Protein AF-A0A2G9TY91-F1 (afdb_monomer_lite)

Radius of gyration: 29.57 Å; chains: 1; bounding box: 44×56×78 Å

Organism: Teladorsagia circumcincta (NCBI:txid45464)

pLDDT: mean 76.77, std 12.05, range [52.19, 95.31]

Secondary structure (DSSP, 8-state):
-TTGGGEEE-S---TTPPPPEEEE---HHHHHHHHHHHHHTTTTHHHHTTS-HHHHHHHHHHHHHHHHHT-HHHHHHHHHHS-THHHHHHHHHHHHHHHHHHS-HHHHHHH-TTS--HHHHHS--HHHHHHHHHHHHHHT-

Structure (mmCIF, N/CA/C/O backbone):
data_AF-A0A2G9TY91-F1
#
_entry.id   AF-A0A2G9TY91-F1
#
loop_
_atom_site.group_PDB
_atom_site.id
_atom_site.type_symbol
_atom_site.label_atom_id
_atom_site.label_alt_id
_atom_site.label_comp_id
_atom_site.label_asym_id
_atom_site.label_entity_id
_atom_site.label_seq_id
_atom_site.pdbx_PDB_ins_code
_atom_site.Cartn_x
_atom_site.Cartn_y
_atom_site.Cartn_z
_atom_site.occupancy
_atom_site.B_iso_or_equiv
_atom_site.auth_seq_id
_atom_site.auth_comp_id
_atom_site.auth_asym_id
_atom_site.auth_atom_id
_atom_site.pdbx_PDB_model_num
ATOM 1 N N . MET A 1 1 ? -3.289 3.306 2.626 1.00 73.69 1 MET A N 1
ATOM 2 C CA . MET A 1 1 ? -4.421 2.351 2.675 1.00 73.69 1 MET A CA 1
ATOM 3 C C . MET A 1 1 ? -5.775 3.028 2.591 1.00 73.69 1 MET A C 1
ATOM 5 O O . MET A 1 1 ? -6.415 2.865 1.566 1.00 73.69 1 MET A O 1
ATOM 9 N N . HIS A 1 2 ? -6.185 3.834 3.576 1.00 83.62 2 HIS A N 1
ATOM 10 C CA . HIS A 1 2 ? -7.496 4.505 3.549 1.00 83.62 2 HIS A CA 1
ATOM 11 C C . HIS A 1 2 ? -7.732 5.354 2.284 1.00 83.62 2 HIS A C 1
ATOM 13 O O . HIS A 1 2 ? -8.759 5.250 1.629 1.00 83.62 2 HIS A O 1
ATOM 19 N N . VAL A 1 3 ? -6.728 6.133 1.880 1.00 81.56 3 VAL A N 1
ATOM 20 C CA . VAL A 1 3 ? -6.784 6.932 0.645 1.00 81.56 3 VAL A CA 1
ATOM 21 C C . VAL A 1 3 ? -6.815 6.043 -0.601 1.00 81.56 3 VAL A C 1
ATOM 23 O O . VAL A 1 3 ? -7.474 6.384 -1.572 1.00 81.56 3 VAL A O 1
ATOM 26 N N . ASN A 1 4 ? -6.153 4.880 -0.569 1.00 80.44 4 ASN A N 1
ATOM 27 C CA . ASN A 1 4 ? -6.097 3.963 -1.712 1.00 80.44 4 ASN A CA 1
ATOM 28 C C . ASN A 1 4 ? -7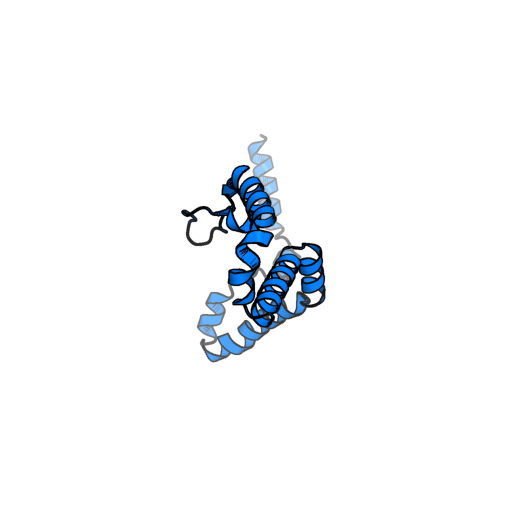.457 3.314 -1.985 1.00 80.44 4 ASN A C 1
ATOM 30 O O . ASN A 1 4 ? -7.791 3.125 -3.146 1.00 80.44 4 ASN A O 1
ATOM 34 N N . SER A 1 5 ? -8.251 3.029 -0.948 1.00 77.56 5 SER A N 1
ATOM 35 C CA . SER A 1 5 ? -9.622 2.522 -1.112 1.00 77.56 5 SER A CA 1
ATOM 36 C C . SER A 1 5 ? -10.609 3.580 -1.609 1.00 77.56 5 SER A C 1
ATOM 38 O O . SER A 1 5 ? -11.717 3.240 -2.000 1.00 77.56 5 SER A O 1
ATOM 40 N N . LEU A 1 6 ? -10.226 4.859 -1.573 1.00 80.31 6 LEU A N 1
ATOM 41 C CA . LEU A 1 6 ? -11.051 5.984 -2.014 1.00 80.31 6 LEU A CA 1
ATOM 42 C C . LEU A 1 6 ? -10.637 6.507 -3.399 1.00 80.31 6 LEU A C 1
ATOM 44 O O . LEU A 1 6 ? -11.220 7.480 -3.877 1.00 80.31 6 LEU A O 1
ATOM 48 N N . ARG A 1 7 ? -9.634 5.886 -4.038 1.00 81.69 7 ARG A N 1
ATOM 49 C CA . ARG A 1 7 ? -9.168 6.242 -5.384 1.00 81.69 7 ARG A CA 1
ATOM 50 C C . ARG A 1 7 ? -10.185 5.809 -6.433 1.00 81.69 7 ARG A C 1
ATOM 52 O O . ARG A 1 7 ? -10.602 4.656 -6.456 1.00 81.69 7 ARG A O 1
ATOM 59 N N . LEU A 1 8 ? -10.518 6.730 -7.326 1.00 80.19 8 LEU A N 1
ATOM 60 C CA . LEU A 1 8 ? -11.321 6.482 -8.514 1.00 80.19 8 LEU A CA 1
ATOM 61 C C . LEU A 1 8 ? -10.408 6.469 -9.739 1.00 80.19 8 LEU A C 1
ATOM 63 O O . LEU A 1 8 ? -9.642 7.410 -9.970 1.00 80.19 8 LEU A O 1
ATOM 67 N N . TYR A 1 9 ? -10.495 5.393 -10.512 1.00 80.94 9 TYR A N 1
ATOM 68 C CA . TYR A 1 9 ? -9.793 5.230 -11.782 1.00 80.94 9 TYR A CA 1
ATOM 69 C C . TYR A 1 9 ? -10.781 5.422 -12.936 1.00 80.94 9 TYR A C 1
ATOM 71 O O . TYR A 1 9 ? -11.963 5.127 -12.783 1.00 80.94 9 TYR A O 1
ATOM 79 N N . SER A 1 10 ? -10.309 5.949 -14.068 1.00 74.25 10 SER A N 1
ATOM 80 C CA . SER A 1 10 ? -11.144 6.128 -15.264 1.00 74.25 10 SER A CA 1
ATOM 81 C C . SER A 1 10 ? -11.605 4.780 -15.800 1.00 74.25 10 SER A C 1
ATOM 83 O O . SER A 1 10 ? -10.773 3.913 -16.051 1.00 74.25 10 SER A O 1
ATOM 85 N N . GLU A 1 11 ? -12.911 4.611 -16.005 1.00 69.75 11 GLU A N 1
ATOM 86 C CA . GLU A 1 11 ? -13.479 3.395 -16.606 1.00 69.75 11 GLU A CA 1
ATOM 87 C C . GLU A 1 11 ? -13.305 3.356 -18.134 1.00 69.75 11 GLU A C 1
ATOM 89 O O . 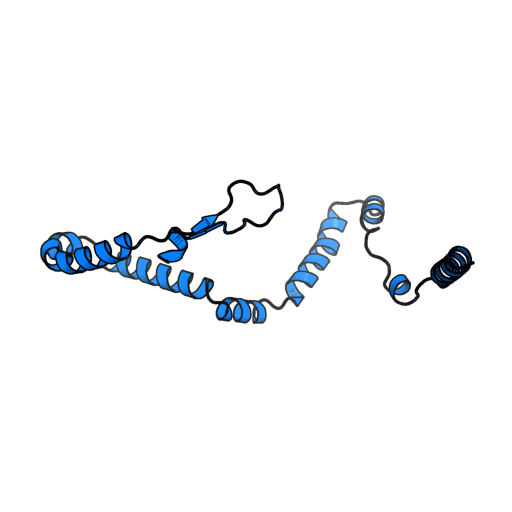GLU A 1 11 ? -13.395 2.293 -18.740 1.00 69.75 11 GLU A O 1
ATOM 94 N N . SER A 1 12 ? -13.014 4.500 -18.763 1.00 65.94 12 SER A N 1
ATOM 95 C CA . SER A 1 12 ? -12.852 4.621 -20.213 1.00 65.94 12 SER A CA 1
ATOM 96 C C . SER A 1 12 ? -11.419 5.016 -20.556 1.00 65.94 12 SER A C 1
ATOM 98 O O . SER A 1 12 ? -11.100 6.198 -20.687 1.00 65.94 12 SER A O 1
ATOM 100 N N . SER A 1 13 ? -10.557 4.014 -20.696 1.00 55.06 13 SER A N 1
ATOM 101 C CA . SER A 1 13 ? -9.259 4.138 -21.361 1.00 55.06 13 SER A CA 1
ATOM 102 C C . SER A 1 13 ? -9.364 3.462 -22.725 1.00 55.06 13 SER A C 1
ATOM 104 O O . SER A 1 13 ? -9.821 2.323 -22.816 1.00 55.06 13 SER A O 1
ATOM 106 N N . ALA A 1 14 ? -8.947 4.149 -23.792 1.00 71.06 14 ALA A N 1
ATOM 107 C CA . ALA A 1 14 ? -8.749 3.493 -25.082 1.00 71.06 14 ALA A CA 1
ATOM 108 C C . ALA A 1 14 ? -7.744 2.329 -24.907 1.00 71.06 14 ALA A C 1
ATOM 110 O O . ALA A 1 14 ? -6.863 2.427 -24.044 1.00 71.06 14 ALA A O 1
ATOM 111 N N . PRO A 1 15 ? -7.846 1.227 -25.676 1.00 55.81 15 PRO A N 1
ATOM 112 C CA . PRO A 1 15 ? -6.935 0.094 -25.533 1.00 55.81 15 PRO A CA 1
ATOM 113 C C . PRO A 1 15 ? -5.473 0.565 -25.639 1.00 55.81 15 PRO A C 1
ATOM 115 O O . PRO A 1 15 ? -5.053 1.049 -26.686 1.00 55.81 15 PRO A O 1
ATOM 118 N N . GLY A 1 16 ? -4.714 0.466 -24.540 1.00 69.12 16 GLY A N 1
ATOM 119 C CA . GLY A 1 16 ? -3.316 0.917 -24.451 1.00 69.12 16 GLY A CA 1
ATOM 120 C C . GLY A 1 16 ? -3.068 2.201 -23.646 1.00 69.12 16 GLY A C 1
ATOM 121 O O . GLY A 1 16 ? -1.910 2.533 -23.399 1.00 69.12 16 GLY A O 1
ATOM 122 N N . GLU A 1 17 ? -4.103 2.909 -23.186 1.00 69.88 17 GLU A N 1
ATOM 123 C CA . GLU A 1 17 ? -3.922 4.069 -22.309 1.00 69.88 17 GLU A CA 1
ATOM 124 C C . GLU A 1 17 ? -3.826 3.652 -20.831 1.00 69.88 17 GLU A C 1
ATOM 126 O O . GLU A 1 17 ? -4.633 2.874 -20.323 1.00 69.88 17 GLU A O 1
ATOM 131 N N . ILE A 1 18 ? -2.819 4.177 -20.127 1.00 72.06 18 ILE A N 1
ATOM 132 C CA . ILE A 1 18 ? -2.601 3.913 -18.699 1.00 72.06 18 ILE A CA 1
ATOM 133 C C . ILE A 1 18 ? -3.794 4.486 -17.910 1.00 72.06 18 ILE A C 1
ATOM 135 O O . ILE A 1 18 ? -4.136 5.654 -18.122 1.00 72.06 18 ILE A O 1
ATOM 139 N N . PRO A 1 19 ? -4.406 3.724 -16.978 1.00 73.62 19 PRO A N 1
ATOM 140 C CA . PRO A 1 19 ? -5.575 4.177 -16.232 1.00 73.62 19 PRO A CA 1
ATOM 141 C C . PRO A 1 19 ? -5.269 5.477 -15.489 1.00 73.62 19 PRO A C 1
ATOM 143 O O . PRO A 1 19 ? -4.402 5.542 -14.611 1.00 73.62 19 PRO A O 1
ATOM 146 N N . ARG A 1 20 ? -5.991 6.536 -15.859 1.00 76.06 20 ARG A N 1
ATOM 147 C CA . ARG A 1 20 ? -5.860 7.856 -15.242 1.00 76.06 20 ARG A CA 1
ATOM 148 C C . ARG A 1 20 ? -6.584 7.857 -13.898 1.00 76.06 20 ARG A C 1
ATOM 150 O O . ARG A 1 20 ? -7.728 7.414 -13.792 1.00 76.06 20 ARG A O 1
ATOM 157 N N . LEU A 1 21 ? -5.911 8.362 -12.868 1.00 80.19 21 LEU A N 1
ATOM 158 C CA . LEU A 1 21 ? -6.512 8.611 -11.561 1.00 80.19 21 LEU A CA 1
ATOM 159 C C . LEU A 1 21 ? -7.433 9.836 -11.686 1.00 80.19 21 LEU A C 1
ATOM 161 O O . LEU A 1 21 ? -6.929 10.944 -11.850 1.00 80.19 21 LEU A O 1
ATOM 165 N N . LEU A 1 22 ? -8.757 9.647 -11.623 1.00 78.88 22 LEU A N 1
ATOM 166 C CA . LEU A 1 22 ? -9.720 10.761 -11.683 1.00 78.88 22 LEU A CA 1
ATOM 167 C C . LEU A 1 22 ? -9.706 11.590 -10.400 1.00 78.88 22 LEU A C 1
ATOM 169 O O . LEU A 1 22 ? -9.923 12.796 -10.434 1.00 78.88 22 LEU A O 1
ATOM 173 N N . GLY A 1 23 ? -9.471 10.943 -9.261 1.00 82.31 23 GLY A N 1
ATOM 174 C CA . GLY A 1 23 ? -9.443 11.617 -7.973 1.00 82.31 23 GLY A CA 1
ATOM 175 C C . GLY A 1 23 ? -9.633 10.665 -6.804 1.00 82.31 23 GLY A C 1
ATOM 176 O O . GLY A 1 23 ? -9.688 9.444 -6.962 1.00 82.31 23 GLY A O 1
ATOM 177 N N . VAL A 1 24 ? -9.722 11.242 -5.610 1.00 82.81 24 VAL A N 1
ATOM 178 C CA . VAL A 1 24 ? -9.995 10.527 -4.363 1.00 82.81 24 VAL A CA 1
ATOM 179 C C . VAL A 1 24 ? -11.305 11.055 -3.795 1.00 82.81 24 VAL A C 1
ATOM 181 O O . VAL A 1 24 ? -11.490 12.266 -3.707 1.00 82.81 24 VAL A O 1
ATOM 184 N N . LYS A 1 25 ? -12.216 10.165 -3.390 1.00 83.31 25 LYS A N 1
ATOM 185 C CA . LYS A 1 25 ? -13.414 10.577 -2.648 1.00 83.31 25 LYS A CA 1
ATOM 186 C C . LYS A 1 25 ? -13.006 11.018 -1.246 1.00 83.31 25 LYS A C 1
ATOM 188 O O . LYS A 1 25 ? -12.553 10.200 -0.453 1.00 83.31 25 LYS A O 1
ATOM 193 N N . GLU A 1 26 ? -13.167 12.295 -0.927 1.00 80.50 26 GLU A N 1
ATOM 194 C CA . GLU A 1 26 ? -12.889 12.791 0.419 1.00 80.50 26 GLU A CA 1
ATOM 195 C C . GLU A 1 26 ? -14.082 12.543 1.343 1.00 80.50 26 GLU A C 1
ATOM 197 O O . GLU A 1 26 ? -15.150 13.133 1.185 1.00 80.50 26 GLU A O 1
ATOM 202 N N . GLN A 1 27 ? -13.898 11.677 2.340 1.00 80.81 27 GLN A N 1
ATOM 203 C CA . GLN A 1 27 ? -14.915 11.400 3.349 1.00 80.81 27 GLN A CA 1
ATOM 204 C C . GLN A 1 27 ? -14.383 11.804 4.731 1.00 80.81 27 GLN A C 1
ATOM 206 O O . GLN A 1 27 ? -13.482 11.171 5.270 1.00 80.81 27 GLN A O 1
ATOM 211 N N . ARG A 1 28 ? -14.954 12.852 5.340 1.00 85.75 28 ARG A N 1
ATOM 212 C CA . ARG A 1 28 ? -14.637 13.240 6.736 1.00 85.75 28 ARG A CA 1
ATOM 213 C C . ARG A 1 28 ? -15.256 12.280 7.756 1.00 85.75 28 ARG A C 1
ATOM 215 O O . ARG A 1 28 ? -14.736 12.089 8.851 1.00 85.75 28 ARG A O 1
ATOM 222 N N . LEU A 1 29 ? -16.364 11.651 7.366 1.00 88.69 29 LEU A N 1
ATOM 223 C CA . LEU A 1 29 ? -17.149 10.762 8.215 1.00 88.69 29 LEU A CA 1
ATOM 224 C C . LEU A 1 29 ? -16.415 9.456 8.553 1.00 88.69 29 LEU A C 1
ATOM 226 O O . LEU A 1 29 ? -16.547 8.963 9.668 1.00 88.69 29 LEU A O 1
ATOM 230 N N . THR A 1 30 ? -15.611 8.911 7.636 1.00 88.06 30 THR A N 1
ATOM 231 C CA . THR A 1 30 ? -14.873 7.652 7.857 1.00 88.06 30 THR A CA 1
ATOM 232 C C . THR A 1 30 ? -13.895 7.764 9.024 1.00 88.06 30 THR A C 1
ATOM 234 O O . THR A 1 30 ? -13.797 6.842 9.831 1.00 88.06 30 THR A O 1
ATOM 237 N N . GLY A 1 31 ? -13.221 8.911 9.156 1.00 86.94 31 GLY A N 1
ATOM 238 C 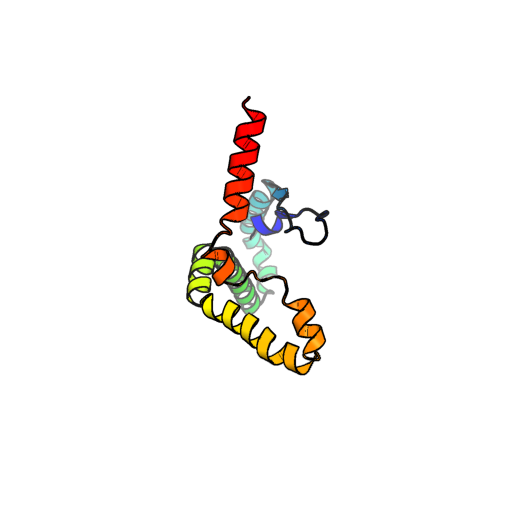CA . GLY A 1 31 ? -12.328 9.196 10.277 1.00 86.94 31 GLY A CA 1
ATOM 239 C C . GLY A 1 31 ? -13.07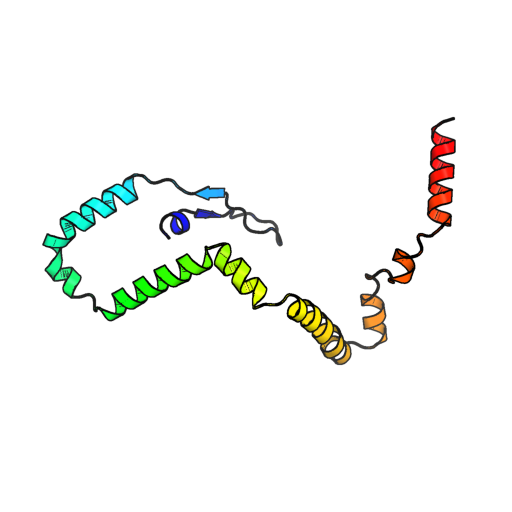1 9.321 11.609 1.00 86.94 31 GLY A C 1
ATOM 240 O O . GLY A 1 31 ? -12.641 8.735 12.600 1.00 86.94 31 GLY A O 1
ATOM 241 N N . ILE A 1 32 ? -14.206 10.030 11.633 1.00 92.56 32 ILE A N 1
ATOM 242 C CA . ILE A 1 32 ? -15.028 10.206 12.844 1.00 92.56 32 ILE A CA 1
ATOM 243 C C . ILE A 1 32 ? -15.593 8.860 13.315 1.00 92.56 32 ILE A C 1
ATOM 245 O O . ILE A 1 32 ? -15.475 8.516 14.490 1.00 92.56 32 ILE A O 1
ATOM 249 N N . LEU A 1 33 ? -16.140 8.059 12.396 1.00 90.94 33 LEU A N 1
ATOM 250 C CA . LEU A 1 33 ? -16.673 6.733 12.709 1.00 90.94 33 LEU A CA 1
ATOM 251 C C . LEU A 1 33 ? -15.591 5.793 13.249 1.00 90.94 33 LEU A C 1
ATOM 253 O O . LEU A 1 33 ? -15.842 5.086 14.219 1.00 90.94 33 LEU A O 1
ATOM 257 N N . ALA A 1 34 ? -14.380 5.816 12.682 1.00 91.31 34 ALA A N 1
ATOM 258 C CA . ALA A 1 34 ? -13.274 5.005 13.185 1.00 91.31 34 ALA A CA 1
ATOM 259 C C . ALA A 1 34 ? -12.932 5.339 14.649 1.00 91.31 34 ALA A C 1
ATOM 261 O O . ALA A 1 34 ? -12.772 4.428 15.458 1.00 91.31 34 ALA A O 1
ATOM 262 N N . HIS A 1 35 ? -12.887 6.624 15.018 1.00 92.31 35 HIS A N 1
ATOM 263 C CA . HIS A 1 35 ? -12.606 7.039 16.398 1.00 92.31 35 HIS A CA 1
ATOM 264 C C . HIS A 1 35 ? -13.726 6.644 17.368 1.00 92.31 35 HIS A C 1
ATOM 266 O O . HIS A 1 35 ? -13.442 6.160 18.463 1.00 92.31 35 HIS A O 1
ATOM 272 N N . ILE A 1 36 ? -14.992 6.780 16.960 1.00 93.88 36 ILE A N 1
ATOM 273 C CA . ILE A 1 36 ? -16.139 6.333 17.765 1.00 93.88 36 ILE A CA 1
ATOM 274 C C . ILE A 1 36 ? -16.088 4.815 17.980 1.00 93.88 36 ILE A C 1
ATOM 276 O O . ILE A 1 36 ? -16.275 4.350 19.101 1.00 93.88 36 ILE A O 1
ATOM 280 N N . LEU A 1 37 ? -15.790 4.036 16.935 1.00 90.38 37 LEU A N 1
ATOM 281 C CA . LEU A 1 37 ? -15.683 2.576 17.018 1.00 90.38 37 LEU A CA 1
ATOM 282 C C . LEU A 1 37 ? -14.515 2.127 17.907 1.00 90.38 37 LEU A C 1
ATOM 284 O O . LEU A 1 37 ? -14.660 1.155 18.647 1.00 90.38 37 LEU A O 1
ATOM 288 N N . ILE A 1 38 ? -13.388 2.848 17.895 1.00 92.44 38 ILE A N 1
ATOM 289 C CA . ILE A 1 38 ? -12.282 2.618 18.837 1.00 92.44 38 ILE A CA 1
ATOM 290 C C . ILE A 1 38 ? -12.747 2.890 20.274 1.00 92.44 38 ILE A C 1
ATOM 292 O O . ILE A 1 38 ? -12.504 2.060 21.148 1.00 92.44 38 ILE A O 1
ATOM 296 N N . GLY A 1 39 ? -13.473 3.983 20.524 1.00 92.00 39 GLY A N 1
ATOM 297 C CA . GLY A 1 39 ? -14.055 4.271 21.842 1.00 92.00 39 GLY A CA 1
ATOM 298 C C . GLY A 1 39 ? -15.064 3.211 22.303 1.00 92.00 39 GLY A C 1
ATOM 299 O O . GLY A 1 39 ? -15.058 2.801 23.461 1.00 92.00 39 GLY A O 1
ATOM 300 N N . LEU A 1 40 ? -15.886 2.698 21.383 1.00 92.12 40 LEU A N 1
ATOM 301 C CA . LEU A 1 40 ? -16.880 1.656 21.660 1.00 92.12 40 LEU A CA 1
ATOM 302 C C . LEU A 1 40 ? -16.258 0.253 21.811 1.00 92.12 40 LEU A C 1
ATOM 304 O O . LEU A 1 40 ? -16.885 -0.642 22.382 1.00 92.12 40 LEU A O 1
ATOM 308 N N . SER A 1 41 ? -15.022 0.046 21.339 1.00 91.81 41 SER A N 1
ATOM 309 C CA . SER A 1 41 ? -14.348 -1.262 21.335 1.00 91.81 41 SER A CA 1
ATOM 310 C C . SER A 1 41 ? -14.232 -1.894 22.726 1.00 91.81 41 SER A C 1
ATOM 312 O O . SER A 1 41 ? -14.335 -3.114 22.852 1.00 91.81 41 SER A O 1
ATOM 314 N N . VAL A 1 42 ? -14.128 -1.074 23.778 1.00 89.94 42 VAL A N 1
ATOM 315 C CA . VAL A 1 42 ? -14.059 -1.529 25.175 1.00 89.94 42 VAL A CA 1
ATOM 316 C C . VAL A 1 42 ? -15.321 -2.307 25.566 1.00 89.94 42 VAL A C 1
ATOM 318 O O . VAL A 1 42 ? -15.226 -3.366 26.190 1.00 89.94 42 VAL A O 1
ATOM 321 N N . PHE A 1 43 ? -16.499 -1.861 25.121 1.00 89.88 43 PHE A N 1
ATOM 322 C CA . PHE A 1 43 ? -17.771 -2.550 25.369 1.00 89.88 43 PHE A CA 1
ATOM 323 C C . PHE A 1 43 ? -17.924 -3.821 24.517 1.00 89.88 43 PHE A C 1
ATOM 325 O O . PHE A 1 43 ? -18.541 -4.796 24.944 1.00 89.88 43 PHE A O 1
ATOM 332 N N . LEU A 1 44 ? -17.308 -3.847 23.332 1.00 87.56 44 LEU A N 1
ATOM 333 C CA . LEU A 1 44 ? -17.345 -4.959 22.372 1.00 87.56 44 LEU A CA 1
ATOM 334 C C . LEU A 1 44 ? -16.230 -5.999 22.584 1.00 87.56 44 LEU A C 1
ATOM 336 O O . LEU A 1 44 ? -16.122 -6.956 21.814 1.00 87.56 44 LEU A O 1
ATOM 340 N N . THR A 1 45 ? -15.429 -5.867 23.646 1.00 85.94 45 THR A N 1
ATOM 341 C CA . THR A 1 45 ? -14.273 -6.733 23.937 1.00 85.94 45 THR A CA 1
ATOM 342 C C . THR A 1 45 ? -14.607 -8.232 23.897 1.00 85.94 45 THR A C 1
ATOM 344 O O . THR A 1 45 ? -13.792 -9.031 23.437 1.00 85.94 45 THR A O 1
ATOM 347 N N . ARG A 1 46 ? -15.811 -8.644 24.331 1.00 85.75 46 ARG A N 1
ATOM 348 C CA . ARG A 1 46 ? -16.258 -10.054 24.266 1.00 85.75 46 ARG A CA 1
ATOM 349 C C . ARG A 1 46 ? -16.286 -10.609 22.840 1.00 85.75 46 ARG A C 1
ATOM 351 O O . ARG A 1 46 ? -15.938 -11.766 22.648 1.00 85.75 46 ARG A O 1
ATOM 358 N N . VAL A 1 47 ? -16.684 -9.792 21.868 1.00 87.00 47 VAL A N 1
ATOM 359 C CA . VAL A 1 47 ? -16.780 -10.178 20.454 1.00 87.00 47 VAL A CA 1
ATOM 360 C C . VAL A 1 47 ? -15.398 -10.149 19.805 1.00 87.00 47 VAL A C 1
ATOM 362 O O . VAL A 1 47 ? -15.034 -11.073 19.087 1.00 87.00 47 VAL A O 1
ATOM 365 N N . ILE A 1 48 ? -14.588 -9.132 20.116 1.00 85.88 48 ILE A N 1
ATOM 366 C CA . ILE A 1 48 ? -13.236 -8.970 19.556 1.00 85.88 48 ILE A CA 1
ATOM 367 C C . ILE A 1 48 ? -12.318 -10.145 19.940 1.00 85.88 48 ILE A C 1
ATOM 369 O O . ILE A 1 48 ? -11.500 -10.568 19.128 1.00 85.88 48 ILE A O 1
ATOM 373 N N . LYS A 1 49 ? -12.492 -10.734 21.132 1.00 86.56 49 LYS A N 1
ATOM 374 C CA . LYS A 1 49 ? -11.730 -11.917 21.579 1.00 86.56 49 LYS A CA 1
ATOM 375 C C . LYS A 1 49 ? -11.947 -13.178 20.733 1.00 86.56 49 LYS A C 1
ATOM 377 O O . LYS A 1 49 ? -11.141 -14.096 20.835 1.00 86.56 49 LYS A O 1
ATOM 382 N N . LEU A 1 50 ? -13.004 -13.239 19.920 1.00 91.69 50 LEU A N 1
ATOM 383 C CA . LEU A 1 50 ? -13.233 -14.356 18.996 1.00 91.69 50 LEU A CA 1
ATOM 384 C C . LEU A 1 50 ? -12.278 -14.319 17.796 1.00 91.69 50 LEU A C 1
ATOM 386 O O . LEU A 1 50 ? -12.117 -15.329 17.114 1.00 91.69 50 LEU A O 1
ATOM 390 N N . VAL A 1 51 ? -11.644 -13.173 17.529 1.00 90.06 51 VAL A N 1
ATOM 391 C CA . VAL A 1 51 ? -10.694 -13.031 16.427 1.00 90.06 51 VAL A CA 1
ATOM 392 C C . VAL A 1 51 ? -9.328 -13.570 16.867 1.00 90.06 51 VAL A C 1
ATOM 394 O O . VAL A 1 51 ? -8.729 -13.037 17.804 1.00 90.06 51 VAL A O 1
ATOM 397 N N . PRO A 1 52 ? -8.797 -14.608 16.202 1.00 91.44 52 PRO A N 1
ATOM 398 C CA . PRO A 1 52 ? -7.524 -15.200 16.581 1.00 91.44 52 PRO A CA 1
ATOM 399 C C . PRO A 1 52 ? -6.367 -14.250 16.234 1.00 91.44 52 PRO A C 1
ATOM 401 O O . PRO A 1 52 ? -6.320 -13.660 15.152 1.00 91.44 52 PRO A O 1
ATOM 404 N N . LEU A 1 53 ? -5.389 -14.138 17.138 1.00 92.12 53 LEU A N 1
ATOM 405 C CA . LEU A 1 53 ? -4.220 -13.261 16.982 1.00 92.12 53 LEU A CA 1
ATOM 406 C C . LEU A 1 53 ? -3.454 -13.433 15.646 1.00 92.12 53 LEU A C 1
ATOM 408 O O . LEU A 1 53 ? -3.060 -12.415 15.073 1.00 92.12 53 LEU A O 1
ATOM 412 N N . PRO A 1 54 ? -3.285 -14.652 15.087 1.00 94.00 54 PRO A N 1
ATOM 413 C CA . PRO A 1 54 ? -2.666 -14.846 13.773 1.00 94.00 54 PRO A CA 1
ATOM 414 C C . PRO A 1 54 ? -3.286 -14.012 12.643 1.00 94.00 54 PRO A C 1
ATOM 416 O O . PRO A 1 54 ? -2.570 -13.541 11.762 1.00 94.00 54 PRO A O 1
ATOM 419 N N . VAL A 1 55 ? -4.602 -13.779 12.678 1.00 94.06 55 VAL A N 1
ATOM 420 C CA . VAL A 1 55 ? -5.299 -12.986 11.651 1.00 94.06 55 VAL A CA 1
ATOM 421 C C . VAL A 1 55 ? -4.909 -11.512 11.748 1.00 94.06 55 VAL A C 1
ATOM 423 O O . VAL A 1 55 ? -4.638 -10.880 10.728 1.00 94.06 55 VAL A O 1
ATOM 426 N N . LEU A 1 56 ? -4.798 -10.973 12.966 1.00 92.56 56 LEU A N 1
ATOM 427 C CA . LEU A 1 56 ? -4.319 -9.606 13.195 1.00 92.56 56 LEU A CA 1
ATOM 428 C C . LEU A 1 56 ? -2.889 -9.419 12.680 1.00 92.56 56 LEU A C 1
ATOM 430 O O . LEU A 1 56 ? -2.599 -8.415 12.031 1.00 92.56 56 LEU A O 1
ATOM 434 N N . ILE A 1 57 ? -2.020 -10.402 12.922 1.00 94.56 57 ILE A N 1
ATOM 435 C CA . ILE A 1 57 ? -0.636 -10.388 12.431 1.00 94.56 57 ILE A CA 1
ATOM 436 C C . ILE A 1 57 ? -0.612 -10.383 10.897 1.00 94.56 57 ILE A C 1
ATOM 438 O O . ILE A 1 57 ? 0.112 -9.585 10.302 1.00 94.56 57 ILE A O 1
ATOM 442 N N . GLY A 1 58 ? -1.437 -11.209 10.245 1.00 95.31 58 GLY A N 1
ATOM 443 C CA . GLY A 1 58 ? -1.543 -11.241 8.784 1.00 95.31 58 GLY A CA 1
ATOM 444 C C . GLY A 1 58 ? -2.014 -9.912 8.186 1.00 95.31 58 GLY A C 1
ATOM 445 O O . GLY A 1 58 ? -1.424 -9.412 7.228 1.00 95.31 58 GLY A O 1
ATOM 446 N N . ILE A 1 59 ? -3.032 -9.291 8.787 1.00 94.12 59 ILE A N 1
ATOM 447 C CA . ILE A 1 59 ? -3.544 -7.983 8.355 1.00 94.12 59 ILE A CA 1
ATOM 448 C C . ILE A 1 59 ? -2.483 -6.889 8.555 1.00 94.12 59 ILE A C 1
ATOM 450 O O . ILE A 1 59 ? -2.285 -6.056 7.669 1.00 94.12 59 ILE A O 1
ATOM 454 N N . PHE A 1 60 ? -1.773 -6.897 9.686 1.00 94.25 60 PHE A N 1
ATOM 455 C CA . PHE A 1 60 ? -0.694 -5.948 9.959 1.00 94.25 60 PHE A CA 1
ATOM 456 C C . PHE A 1 60 ? 0.456 -6.091 8.952 1.00 94.25 60 PHE A C 1
ATOM 458 O O . PHE A 1 60 ? 0.928 -5.092 8.406 1.00 94.25 60 PHE A O 1
ATOM 465 N N . LEU A 1 61 ? 0.848 -7.328 8.633 1.00 95.06 61 LEU A N 1
ATOM 466 C CA . LEU A 1 61 ? 1.856 -7.614 7.614 1.00 95.06 61 LEU A CA 1
ATOM 467 C C . LEU A 1 61 ? 1.418 -7.111 6.231 1.00 95.06 61 LEU A C 1
ATOM 469 O O . LEU A 1 61 ? 2.190 -6.425 5.563 1.00 95.06 61 LEU A O 1
ATOM 473 N N . TYR A 1 62 ? 0.176 -7.387 5.819 1.00 93.00 62 TYR A N 1
ATOM 474 C CA . TYR A 1 62 ? -0.374 -6.891 4.553 1.00 93.00 62 TYR A CA 1
ATOM 475 C C . TYR A 1 62 ? -0.353 -5.359 4.486 1.00 93.00 62 TYR A C 1
ATOM 477 O O . TYR A 1 62 ? 0.084 -4.779 3.487 1.00 93.00 62 TYR A O 1
ATOM 485 N N . MET A 1 63 ? -0.769 -4.690 5.569 1.00 92.06 63 MET A N 1
ATOM 486 C CA . MET A 1 63 ? -0.702 -3.233 5.657 1.00 92.06 63 MET A CA 1
ATOM 487 C C . MET A 1 63 ? 0.734 -2.711 5.520 1.00 92.06 63 MET A C 1
ATOM 489 O O . MET A 1 63 ? 0.950 -1.731 4.804 1.00 92.06 63 MET A O 1
ATOM 493 N N . GLY A 1 64 ? 1.707 -3.382 6.143 1.00 92.38 64 GLY A N 1
ATOM 494 C CA . GLY A 1 64 ? 3.129 -3.060 6.033 1.00 92.38 64 GLY A CA 1
ATOM 495 C C . GLY A 1 64 ? 3.663 -3.201 4.606 1.00 92.38 64 GLY A C 1
ATOM 496 O O . GLY A 1 64 ? 4.219 -2.247 4.063 1.00 92.38 64 GLY A O 1
ATOM 497 N N . VAL A 1 65 ? 3.439 -4.349 3.961 1.00 92.31 65 VAL A N 1
ATOM 498 C CA . VAL A 1 65 ? 3.932 -4.627 2.599 1.00 92.31 65 VAL A CA 1
ATOM 499 C C . VAL A 1 65 ? 3.384 -3.619 1.590 1.00 92.31 65 VAL A C 1
ATOM 501 O O . VAL A 1 65 ? 4.145 -3.019 0.833 1.00 92.31 65 VAL A O 1
ATOM 504 N N . VAL A 1 66 ? 2.077 -3.361 1.598 1.00 89.81 66 VAL A N 1
ATOM 505 C CA . VAL A 1 66 ? 1.475 -2.410 0.650 1.00 89.81 66 VAL A CA 1
ATOM 506 C C . VAL A 1 66 ? 1.918 -0.969 0.924 1.00 89.81 66 VAL A C 1
ATOM 508 O O . VAL A 1 66 ? 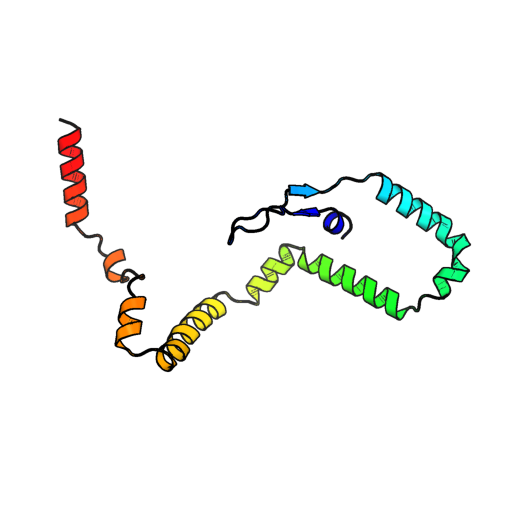2.041 -0.180 -0.014 1.00 89.81 66 VAL A O 1
ATOM 511 N N . SER A 1 67 ? 2.198 -0.614 2.182 1.00 89.56 67 SER A N 1
ATOM 512 C CA . SER A 1 67 ? 2.786 0.688 2.520 1.00 89.56 67 SER A CA 1
ATOM 513 C C . SER A 1 67 ? 4.192 0.847 1.925 1.00 89.56 67 SER A C 1
ATOM 515 O O . SER A 1 67 ? 4.509 1.892 1.357 1.00 89.56 67 SER A O 1
ATOM 517 N N . LEU A 1 68 ? 5.011 -0.211 1.975 1.00 89.50 68 LEU A N 1
ATOM 518 C CA . LEU A 1 68 ? 6.357 -0.220 1.394 1.00 89.50 68 LEU A CA 1
ATOM 519 C C . LEU A 1 68 ? 6.332 -0.130 -0.139 1.00 89.50 68 LEU A C 1
ATOM 521 O O . LEU A 1 68 ? 7.103 0.633 -0.714 1.00 89.50 68 LEU A O 1
ATOM 525 N N . LEU A 1 69 ? 5.417 -0.839 -0.810 1.00 85.25 69 LEU A N 1
ATOM 526 C CA . LEU A 1 69 ? 5.296 -0.820 -2.278 1.00 85.25 69 LEU A CA 1
ATOM 527 C C . LEU A 1 69 ? 4.877 0.550 -2.843 1.00 85.25 69 LEU A C 1
ATOM 529 O O . LEU A 1 69 ? 5.220 0.896 -3.976 1.00 85.25 69 LEU A O 1
ATOM 533 N N . GLY A 1 70 ? 4.147 1.345 -2.056 1.00 81.56 70 GLY A N 1
ATOM 534 C CA . GLY A 1 70 ? 3.736 2.700 -2.429 1.00 81.56 70 GLY A CA 1
ATOM 535 C C . GLY A 1 70 ? 4.833 3.762 -2.287 1.00 81.56 70 GLY A C 1
ATOM 536 O O . GLY A 1 70 ? 4.629 4.894 -2.722 1.00 81.56 70 GLY A O 1
ATOM 537 N N . GLN A 1 71 ? 5.976 3.426 -1.682 1.00 88.38 71 GLN A N 1
ATOM 538 C CA . GLN A 1 71 ? 7.056 4.370 -1.418 1.00 88.38 71 GLN A CA 1
ATOM 539 C C . GLN A 1 71 ? 7.985 4.495 -2.635 1.00 88.38 71 GLN A C 1
ATOM 541 O O . GLN A 1 71 ? 8.565 3.510 -3.096 1.00 88.38 71 GLN A O 1
ATOM 546 N N . GLN A 1 72 ? 8.211 5.725 -3.110 1.00 83.75 72 GLN A N 1
ATO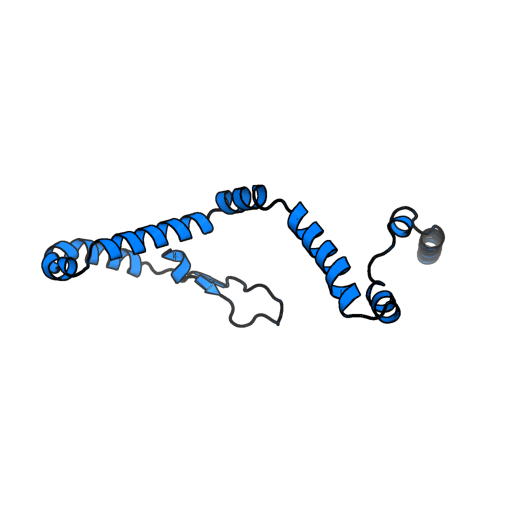M 547 C CA . GLN A 1 72 ? 9.114 5.990 -4.244 1.00 83.75 72 GLN A CA 1
ATOM 548 C C . GLN A 1 72 ? 10.548 5.514 -3.971 1.00 83.75 72 GLN A C 1
ATOM 550 O O . GLN A 1 72 ? 11.238 5.067 -4.884 1.00 83.75 72 GLN A O 1
ATOM 555 N N . PHE A 1 73 ? 10.986 5.574 -2.711 1.00 88.19 73 PHE A N 1
ATOM 556 C CA . PHE A 1 73 ? 12.277 5.041 -2.281 1.00 88.19 73 PHE A CA 1
ATOM 557 C C . PHE A 1 73 ? 12.404 3.544 -2.580 1.00 88.19 73 PHE A C 1
ATOM 559 O O . PHE A 1 73 ? 13.356 3.145 -3.236 1.00 88.19 73 PHE A O 1
ATOM 566 N N . VAL A 1 74 ? 11.420 2.728 -2.186 1.00 87.56 74 VAL A N 1
ATOM 567 C CA . VAL A 1 74 ? 11.449 1.272 -2.407 1.00 87.56 74 VAL A CA 1
ATOM 568 C C . VAL A 1 74 ? 11.440 0.948 -3.896 1.00 87.56 74 VAL A C 1
ATOM 570 O O . VAL A 1 74 ? 12.173 0.067 -4.326 1.00 87.56 74 VAL A O 1
ATOM 573 N N . GLN A 1 75 ? 10.684 1.697 -4.699 1.00 85.38 75 GLN A N 1
ATOM 574 C CA . GLN A 1 75 ? 10.683 1.540 -6.156 1.00 85.38 75 GLN A CA 1
ATOM 575 C C . GLN A 1 75 ? 12.055 1.855 -6.767 1.00 85.38 75 GLN A C 1
ATOM 577 O O . GLN A 1 75 ? 12.543 1.109 -7.613 1.00 85.38 75 GLN A O 1
ATOM 582 N N . ARG A 1 76 ? 12.722 2.921 -6.307 1.00 86.50 76 ARG A N 1
ATOM 583 C CA . ARG A 1 76 ? 14.085 3.265 -6.741 1.00 86.50 76 ARG A CA 1
ATOM 584 C C . ARG A 1 76 ? 15.112 2.235 -6.280 1.00 86.50 76 ARG A C 1
ATOM 586 O O . ARG A 1 76 ? 15.960 1.839 -7.068 1.00 86.50 76 ARG A O 1
ATOM 593 N N . THR A 1 77 ? 15.017 1.757 -5.046 1.00 86.19 77 THR A N 1
ATOM 594 C CA . THR A 1 77 ? 15.878 0.690 -4.525 1.00 86.19 77 THR A CA 1
ATOM 595 C C . THR A 1 77 ? 15.663 -0.615 -5.295 1.00 86.19 77 THR A C 1
ATOM 597 O O . THR A 1 77 ? 16.630 -1.257 -5.690 1.00 86.19 77 THR A O 1
ATOM 600 N N . ALA A 1 78 ? 14.416 -0.975 -5.603 1.00 82.81 78 ALA A N 1
ATOM 601 C CA . ALA A 1 78 ? 14.089 -2.133 -6.431 1.00 82.81 78 ALA A CA 1
ATOM 602 C C . ALA A 1 78 ? 14.629 -1.999 -7.864 1.00 82.81 78 ALA A C 1
ATOM 604 O O . ALA A 1 78 ? 15.085 -2.992 -8.420 1.00 82.81 78 ALA A O 1
ATOM 605 N N . LEU A 1 79 ? 14.650 -0.789 -8.437 1.00 80.19 79 LEU A N 1
ATOM 606 C CA . LEU A 1 79 ? 15.301 -0.490 -9.723 1.00 80.19 79 LEU A CA 1
ATOM 607 C C . LEU A 1 79 ? 16.833 -0.615 -9.671 1.00 80.19 79 LEU A C 1
ATOM 609 O O . LEU A 1 79 ? 17.450 -0.927 -10.684 1.00 80.19 79 LEU A O 1
ATOM 613 N N . LEU A 1 80 ? 17.468 -0.401 -8.515 1.00 80.50 80 LEU A N 1
ATOM 614 C CA . LEU A 1 80 ? 18.904 -0.664 -8.356 1.00 80.50 80 LEU A CA 1
ATOM 615 C C . LEU A 1 80 ? 19.200 -2.171 -8.345 1.00 80.50 80 LEU A C 1
ATOM 617 O O . LEU A 1 80 ? 20.190 -2.603 -8.932 1.00 80.50 80 LEU A O 1
ATOM 621 N N . PHE A 1 81 ? 18.325 -2.972 -7.728 1.00 75.81 81 PHE A N 1
ATOM 622 C CA . PHE A 1 81 ? 18.432 -4.437 -7.730 1.00 75.81 81 PHE A CA 1
ATOM 623 C C . PHE A 1 81 ? 18.047 -5.052 -9.082 1.00 75.81 81 PHE A C 1
ATOM 625 O O . PHE A 1 81 ? 18.745 -5.921 -9.602 1.00 75.81 81 PHE A O 1
ATOM 632 N N . THR A 1 82 ? 16.972 -4.562 -9.695 1.00 70.19 82 THR A N 1
ATOM 633 C CA . THR A 1 82 ? 16.572 -4.884 -11.068 1.00 70.19 82 THR A CA 1
ATOM 634 C C . THR A 1 82 ? 17.363 -3.996 -12.017 1.00 70.19 82 THR A C 1
ATOM 636 O O . THR A 1 82 ? 16.859 -3.027 -12.575 1.00 70.19 82 THR A O 1
ATOM 639 N N . SER A 1 83 ? 18.651 -4.298 -12.185 1.00 59.16 83 SER A N 1
ATOM 640 C CA . SER A 1 83 ? 19.475 -3.572 -13.148 1.00 59.16 83 SER A CA 1
ATOM 641 C C . SER A 1 83 ? 18.865 -3.702 -14.548 1.00 59.16 83 SER A C 1
ATOM 643 O O . SER A 1 83 ? 18.767 -4.809 -15.082 1.00 59.16 83 SER A O 1
ATOM 645 N N . VAL A 1 84 ? 18.516 -2.558 -15.148 1.00 60.72 84 VAL A N 1
ATOM 646 C CA . VAL A 1 84 ? 17.955 -2.362 -16.505 1.00 60.72 84 VAL A CA 1
ATOM 647 C C . VAL A 1 84 ? 18.697 -3.162 -17.590 1.00 60.72 84 VAL A C 1
ATOM 649 O O . VAL A 1 84 ? 18.121 -3.527 -18.616 1.00 60.72 84 VAL A O 1
ATOM 652 N N . LYS A 1 85 ? 19.964 -3.512 -17.337 1.00 60.91 85 LYS A N 1
ATOM 653 C CA . LYS A 1 85 ? 20.781 -4.382 -18.190 1.00 60.91 85 LYS A CA 1
ATOM 654 C C . LYS A 1 85 ? 20.118 -5.739 -18.449 1.00 60.91 85 LYS A C 1
ATOM 656 O O . LYS A 1 85 ? 20.139 -6.200 -19.584 1.00 60.91 85 LYS A O 1
ATOM 661 N N . HIS A 1 86 ? 19.472 -6.344 -17.450 1.00 62.81 86 HIS A N 1
ATOM 662 C CA . HIS A 1 86 ? 18.802 -7.634 -17.629 1.00 62.81 86 HIS A CA 1
ATOM 663 C C . HIS A 1 86 ? 17.601 -7.536 -18.567 1.00 62.81 86 HIS A C 1
ATOM 665 O O . HIS A 1 86 ? 17.371 -8.456 -19.334 1.00 62.81 86 HIS A O 1
ATOM 671 N N . GLN A 1 87 ? 16.861 -6.426 -18.562 1.00 66.62 87 GLN A N 1
ATOM 672 C CA . GLN A 1 87 ? 15.638 -6.296 -19.355 1.00 66.62 87 GLN A CA 1
ATOM 673 C C . GLN A 1 87 ? 15.936 -6.161 -20.858 1.00 66.62 87 GLN A C 1
ATOM 675 O O . GLN A 1 87 ? 15.286 -6.809 -21.676 1.00 66.62 87 GLN A O 1
ATOM 680 N N . LEU A 1 88 ? 16.971 -5.393 -21.222 1.00 67.19 88 LEU A N 1
ATOM 681 C CA . LEU A 1 88 ? 17.446 -5.282 -22.607 1.00 67.19 88 LEU A CA 1
ATOM 682 C C . LEU A 1 88 ? 18.123 -6.572 -23.083 1.00 67.19 88 LEU A C 1
ATOM 684 O O . LEU A 1 88 ? 17.844 -7.032 -24.187 1.00 67.19 88 LEU A O 1
ATOM 688 N N . VAL A 1 89 ? 18.966 -7.187 -22.245 1.00 72.81 89 VAL A N 1
ATOM 689 C CA . VAL A 1 89 ? 19.624 -8.460 -22.581 1.00 72.81 89 VAL A CA 1
ATOM 690 C C . VAL A 1 89 ? 18.597 -9.580 -22.725 1.00 72.81 89 VAL A C 1
ATOM 692 O O . VAL A 1 89 ? 18.685 -10.348 -23.671 1.00 72.81 89 VAL A O 1
ATOM 695 N N . PHE A 1 90 ? 17.585 -9.647 -21.861 1.00 75.12 90 PHE A N 1
ATOM 696 C CA . PHE A 1 90 ? 16.504 -10.628 -21.954 1.00 75.12 90 PHE A CA 1
ATOM 697 C C . PHE A 1 90 ? 15.653 -10.426 -23.212 1.00 75.12 90 PHE A C 1
ATOM 699 O O . PHE A 1 90 ? 15.383 -11.393 -23.916 1.00 75.12 90 PHE A O 1
ATOM 706 N N . MET A 1 91 ? 15.297 -9.181 -23.553 1.00 71.06 91 MET A N 1
ATOM 707 C CA . MET A 1 91 ? 14.573 -8.871 -24.792 1.00 71.06 91 MET A CA 1
ATOM 708 C C . MET A 1 91 ? 15.375 -9.278 -26.040 1.00 71.06 91 MET A C 1
ATOM 710 O O . MET A 1 91 ? 14.827 -9.898 -26.950 1.00 71.06 91 MET A O 1
ATOM 714 N N . VAL A 1 92 ? 16.678 -8.975 -26.078 1.00 76.69 92 VAL A N 1
ATOM 715 C CA . VAL A 1 92 ? 17.565 -9.347 -27.195 1.00 76.69 92 VAL A CA 1
ATOM 716 C C . VAL A 1 92 ? 17.796 -10.857 -27.245 1.00 76.69 92 VAL A C 1
ATOM 718 O O . VAL A 1 92 ? 17.750 -11.441 -28.321 1.00 76.69 92 VAL A O 1
ATOM 721 N N . MET A 1 93 ? 17.986 -11.508 -26.100 1.00 76.12 93 MET A N 1
ATOM 722 C CA . MET A 1 93 ? 18.171 -12.956 -26.010 1.00 76.12 93 MET A CA 1
ATOM 723 C C . MET A 1 93 ? 16.915 -13.707 -26.458 1.00 76.12 93 MET A C 1
ATOM 725 O O . MET A 1 93 ? 17.026 -14.675 -27.201 1.00 76.12 93 MET A O 1
ATOM 729 N N . ILE A 1 94 ? 15.721 -13.239 -26.082 1.00 77.00 94 ILE A N 1
ATOM 730 C CA . ILE A 1 94 ? 14.453 -13.783 -26.584 1.00 77.00 94 ILE A CA 1
ATOM 731 C C . ILE A 1 94 ? 14.346 -13.592 -28.094 1.00 77.00 94 ILE A C 1
ATOM 733 O O . ILE A 1 94 ? 14.023 -14.547 -28.796 1.00 77.00 94 ILE A O 1
ATOM 737 N N . ARG A 1 95 ? 14.650 -12.391 -28.605 1.00 75.19 95 ARG A N 1
ATOM 738 C CA . ARG A 1 95 ? 14.642 -12.124 -30.049 1.00 75.19 95 ARG A CA 1
ATOM 739 C C . ARG A 1 95 ? 15.583 -13.071 -30.791 1.00 75.19 95 ARG A C 1
ATOM 741 O O . ARG A 1 95 ? 15.179 -13.679 -31.770 1.00 75.19 95 ARG A O 1
ATOM 748 N N . MET A 1 96 ? 16.806 -13.234 -30.298 1.00 72.62 96 MET A N 1
ATOM 749 C CA . MET A 1 96 ? 17.826 -14.043 -30.959 1.00 72.62 96 MET A CA 1
ATOM 750 C C . MET A 1 96 ? 17.550 -15.548 -30.847 1.00 72.62 96 MET A C 1
ATOM 752 O O . MET A 1 96 ? 17.828 -16.287 -31.779 1.00 72.62 96 MET A O 1
ATOM 756 N N . PHE A 1 97 ? 16.983 -16.017 -29.734 1.00 74.94 97 PHE A N 1
ATOM 757 C CA . PHE A 1 97 ? 16.802 -17.449 -29.485 1.00 74.94 97 PHE A CA 1
ATOM 758 C C . PHE A 1 97 ? 15.427 -17.981 -29.913 1.00 74.94 97 PHE A C 1
ATOM 760 O O . PHE A 1 97 ? 15.335 -19.071 -30.471 1.00 74.94 97 PHE A O 1
ATOM 767 N N . ILE A 1 98 ? 14.345 -17.238 -29.649 1.00 72.62 98 ILE A N 1
ATOM 768 C CA . ILE A 1 98 ? 12.970 -17.705 -29.886 1.00 72.62 98 ILE A CA 1
ATOM 769 C C . ILE A 1 98 ? 12.525 -17.433 -31.326 1.00 72.62 98 ILE A C 1
ATOM 771 O O . ILE A 1 98 ? 11.936 -18.318 -31.944 1.00 72.62 98 ILE A O 1
ATOM 775 N N . LEU A 1 99 ? 12.826 -16.261 -31.901 1.00 67.12 99 LEU A N 1
ATOM 776 C CA . LEU A 1 99 ? 12.377 -15.960 -33.269 1.00 67.12 99 LEU A CA 1
ATOM 777 C C . LEU A 1 99 ? 13.130 -16.792 -34.316 1.00 67.12 99 LEU A C 1
ATOM 779 O O . LEU A 1 99 ? 12.508 -17.223 -35.280 1.00 67.12 99 LEU A O 1
ATOM 783 N N . GLU A 1 100 ? 14.411 -17.113 -34.103 1.00 66.94 100 GLU A N 1
ATOM 784 C CA . GLU A 1 100 ? 15.152 -18.026 -34.993 1.00 66.94 100 GLU A CA 1
ATOM 785 C C . GLU A 1 100 ? 14.624 -19.470 -34.960 1.00 66.94 100 GLU A C 1
ATOM 787 O O . GLU A 1 100 ? 14.840 -20.234 -35.899 1.00 66.94 100 GLU A O 1
ATOM 792 N N . ARG A 1 101 ? 13.934 -19.862 -33.881 1.00 70.12 101 ARG A N 1
ATOM 793 C CA . ARG A 1 101 ? 13.328 -21.194 -33.738 1.00 70.12 101 ARG A CA 1
ATOM 794 C C . ARG A 1 101 ? 11.929 -21.289 -34.343 1.00 70.12 101 ARG A C 1
ATOM 796 O O . ARG A 1 101 ? 11.500 -22.400 -34.638 1.00 70.12 101 ARG A O 1
ATOM 803 N N . ILE A 1 102 ? 11.228 -20.164 -34.497 1.00 71.38 102 ILE A N 1
ATOM 804 C CA . ILE A 1 102 ? 9.824 -20.113 -34.938 1.00 71.38 102 ILE A CA 1
ATOM 805 C C . ILE A 1 102 ? 9.688 -19.610 -36.388 1.00 71.38 102 ILE A C 1
ATOM 807 O O . ILE A 1 102 ? 8.785 -20.061 -37.087 1.00 71.38 102 ILE A O 1
ATOM 811 N N . PHE A 1 103 ? 10.578 -18.731 -36.870 1.00 65.31 103 PHE A N 1
ATOM 812 C CA . PHE A 1 103 ? 10.483 -18.106 -38.199 1.00 65.31 103 PHE A CA 1
ATOM 813 C C . PHE A 1 103 ? 11.616 -18.506 -39.158 1.00 65.31 103 PHE A C 1
ATOM 815 O O . PHE A 1 103 ? 12.774 -18.669 -38.776 1.00 65.31 103 PHE A O 1
ATOM 822 N N . THR A 1 104 ? 11.284 -18.619 -40.448 1.00 73.50 104 THR A N 1
ATOM 823 C CA . THR A 1 104 ? 12.246 -18.798 -41.548 1.00 73.50 104 THR A CA 1
ATOM 824 C C . THR A 1 104 ? 13.060 -17.511 -41.758 1.00 73.50 104 THR A C 1
ATOM 826 O O . THR A 1 104 ? 12.521 -16.414 -41.628 1.00 73.50 104 THR A O 1
ATOM 829 N N . ARG A 1 105 ? 14.355 -17.617 -42.112 1.00 62.66 105 ARG A N 1
ATOM 830 C CA . ARG A 1 105 ? 15.295 -16.473 -42.255 1.00 62.66 105 ARG A CA 1
ATOM 831 C C . ARG A 1 105 ? 14.754 -15.325 -43.129 1.00 62.66 105 ARG A C 1
ATOM 833 O O . ARG A 1 105 ? 15.071 -14.171 -42.867 1.00 62.66 105 ARG A O 1
ATOM 840 N N . SER A 1 106 ? 13.935 -15.644 -44.129 1.00 67.75 106 SER A N 1
ATOM 841 C CA . SER A 1 106 ? 13.303 -14.700 -45.058 1.00 67.75 106 SER A CA 1
ATOM 842 C C . SER A 1 106 ? 12.242 -13.810 -44.393 1.00 67.75 106 SER A C 1
ATOM 844 O O . SER A 1 106 ? 12.219 -12.610 -44.630 1.00 67.75 106 SER A O 1
ATOM 846 N N . GLU A 1 107 ? 11.404 -14.385 -43.525 1.00 67.25 107 GLU A N 1
ATOM 847 C CA . GLU A 1 107 ? 10.325 -13.680 -42.809 1.00 67.25 107 GLU A CA 1
ATOM 848 C C . GLU A 1 107 ? 10.889 -12.760 -41.717 1.00 67.25 107 GLU A C 1
ATOM 850 O O . GLU A 1 107 ? 10.417 -11.643 -41.499 1.00 67.25 107 GLU A O 1
ATOM 855 N N . LEU A 1 108 ? 11.960 -13.210 -41.059 1.00 67.69 108 LEU A N 1
ATOM 856 C CA . LEU A 1 108 ? 12.652 -12.435 -40.032 1.00 67.69 108 LEU A CA 1
ATOM 857 C C . LEU A 1 108 ? 13.325 -11.183 -40.622 1.00 67.69 108 LEU A C 1
ATOM 859 O O . LEU A 1 108 ? 13.301 -10.123 -40.005 1.00 67.69 108 LEU A O 1
ATOM 863 N N . ALA A 1 109 ? 13.855 -11.290 -41.847 1.00 68.75 109 ALA A N 1
ATOM 864 C CA . ALA A 1 109 ? 14.444 -10.165 -42.570 1.00 68.75 109 ALA A CA 1
ATOM 865 C C . ALA A 1 109 ? 13.410 -9.080 -42.921 1.00 68.75 109 ALA A C 1
ATOM 867 O O . ALA A 1 109 ? 13.739 -7.903 -42.854 1.00 68.75 109 ALA A O 1
ATOM 868 N N . SER A 1 110 ? 12.161 -9.454 -43.225 1.00 69.56 110 SER A N 1
ATOM 869 C CA . SER A 1 110 ? 11.079 -8.483 -43.469 1.00 69.56 110 SER A CA 1
ATOM 870 C C . SER A 1 110 ? 10.520 -7.814 -42.203 1.00 69.56 110 SER A C 1
ATOM 872 O O . SER A 1 110 ? 9.893 -6.764 -42.296 1.00 69.56 110 SER A O 1
ATOM 874 N N . LEU A 1 111 ? 10.734 -8.397 -41.017 1.00 67.12 111 LEU A N 1
ATOM 875 C CA . LEU A 1 111 ? 10.277 -7.855 -39.726 1.00 67.12 111 LEU A CA 1
ATOM 876 C C . LEU A 1 111 ? 11.301 -6.916 -39.060 1.00 67.12 111 LEU A C 1
ATOM 878 O O . LEU A 1 111 ? 10.927 -6.086 -38.231 1.00 67.12 111 LEU A O 1
ATOM 882 N N . ASP A 1 112 ? 12.581 -7.026 -39.424 1.00 64.25 112 ASP A N 1
ATOM 883 C CA . ASP A 1 112 ? 13.693 -6.286 -38.812 1.00 64.25 112 ASP A CA 1
ATOM 884 C C . ASP A 1 112 ? 13.922 -4.875 -39.395 1.00 64.25 112 ASP A C 1
ATOM 886 O O . ASP A 1 112 ? 14.763 -4.133 -38.879 1.00 64.25 112 ASP A O 1
ATOM 890 N N . ASP A 1 113 ? 13.131 -4.450 -40.386 1.00 61.62 113 ASP A N 1
ATOM 891 C CA . ASP A 1 113 ? 13.253 -3.160 -41.092 1.00 61.62 113 ASP A CA 1
ATOM 892 C C . ASP A 1 113 ? 12.985 -1.897 -40.234 1.00 61.62 113 ASP A C 1
ATOM 894 O O . ASP A 1 113 ? 13.017 -0.774 -40.739 1.00 61.62 113 ASP A O 1
ATOM 898 N N . LEU A 1 114 ? 12.779 -2.025 -38.917 1.00 57.34 114 LEU A N 1
ATOM 899 C CA . LEU A 1 114 ? 12.514 -0.893 -38.017 1.00 57.34 114 LEU A CA 1
ATOM 900 C C . LEU A 1 114 ? 13.669 -0.512 -37.072 1.00 57.34 114 LEU A C 1
ATOM 902 O O . LEU A 1 114 ? 13.433 0.036 -35.994 1.00 57.34 114 LEU A O 1
ATOM 906 N N . LEU A 1 115 ? 14.923 -0.763 -37.448 1.00 53.94 115 LEU A N 1
ATOM 907 C CA . LEU A 1 115 ? 16.075 -0.170 -36.759 1.00 53.94 115 LEU A CA 1
ATOM 908 C C . LEU A 1 115 ? 17.024 0.470 -37.780 1.00 53.94 115 LEU A C 1
ATOM 910 O O . LEU A 1 115 ? 17.700 -0.254 -38.514 1.00 53.94 115 LEU A O 1
ATOM 914 N N . PRO A 1 116 ? 17.112 1.817 -37.846 1.00 52.19 116 PRO A N 1
ATOM 915 C CA . PRO A 1 116 ? 18.092 2.458 -38.707 1.00 52.19 116 PRO A CA 1
ATOM 916 C C . PRO A 1 116 ? 19.481 2.027 -38.240 1.00 52.19 116 PRO A C 1
ATOM 918 O O . PRO A 1 116 ? 19.812 2.089 -37.053 1.00 52.19 116 PRO A O 1
ATOM 921 N N . THR A 1 117 ? 20.298 1.544 -39.170 1.00 56.41 117 THR A N 1
ATOM 922 C CA . THR A 1 117 ? 21.661 1.102 -38.870 1.00 56.41 117 THR A CA 1
ATOM 923 C C . THR A 1 117 ? 22.423 2.251 -38.204 1.00 56.41 117 THR A C 1
ATOM 925 O O . THR A 1 117 ? 22.335 3.385 -38.666 1.00 56.41 117 THR A O 1
ATOM 928 N N . PHE A 1 118 ? 23.225 1.984 -37.164 1.00 55.12 118 PHE A N 1
ATOM 929 C CA . PHE A 1 118 ? 24.014 3.007 -36.444 1.00 55.12 118 PHE A CA 1
ATOM 930 C C . PHE A 1 118 ? 24.823 3.914 -37.399 1.00 55.12 118 PHE A C 1
ATOM 932 O O . PHE A 1 118 ? 25.000 5.106 -37.164 1.00 55.12 118 PHE A O 1
ATOM 939 N N . LYS A 1 119 ? 25.226 3.360 -38.550 1.00 54.19 119 LYS A N 1
ATOM 940 C CA . LYS A 1 119 ? 25.896 4.059 -39.653 1.00 54.19 119 LYS A CA 1
ATOM 941 C C . LYS A 1 119 ? 25.057 5.190 -40.279 1.00 54.19 119 LYS A C 1
ATOM 943 O O . LYS A 1 119 ? 25.617 6.218 -40.638 1.00 54.19 119 LYS A O 1
ATOM 948 N N . GLN A 1 120 ? 23.737 5.020 -40.378 1.00 58.03 120 GLN A N 1
ATOM 949 C CA . GLN A 1 120 ? 22.785 6.019 -40.887 1.00 58.03 120 GLN A CA 1
ATOM 950 C C . GLN A 1 120 ? 22.496 7.134 -39.868 1.00 58.03 120 GLN A C 1
ATOM 952 O O . GLN A 1 120 ? 22.133 8.238 -40.259 1.00 58.03 120 GLN A O 1
ATOM 957 N N . VAL A 1 121 ? 22.675 6.862 -38.570 1.00 61.28 121 VAL A N 1
ATOM 958 C CA . VAL A 1 121 ? 22.568 7.874 -37.501 1.00 61.28 121 VAL A CA 1
ATOM 959 C C . VAL A 1 121 ? 23.858 8.697 -37.388 1.00 61.28 121 VAL A C 1
ATOM 961 O O . VAL A 1 121 ? 23.799 9.895 -37.132 1.00 61.28 121 VAL A O 1
ATOM 964 N N . VAL A 1 122 ? 25.022 8.077 -37.613 1.00 63.22 122 VAL A N 1
ATOM 965 C CA . VAL A 1 122 ? 26.338 8.743 -37.543 1.00 63.22 122 VAL A CA 1
ATOM 966 C C . VAL A 1 122 ? 26.647 9.576 -38.793 1.00 63.22 122 VAL A C 1
ATOM 968 O O . VAL A 1 122 ? 27.309 10.605 -38.686 1.00 63.22 122 VAL A O 1
ATOM 971 N N . MET A 1 123 ? 26.169 9.169 -39.971 1.00 60.78 123 MET A N 1
ATOM 972 C CA . MET A 1 123 ? 26.306 9.945 -41.206 1.00 60.78 123 MET A CA 1
ATOM 973 C C . MET A 1 123 ? 24.933 10.450 -41.663 1.00 60.78 123 MET A C 1
ATOM 975 O O . MET A 1 123 ? 24.244 9.736 -42.396 1.00 60.78 123 MET A O 1
ATOM 979 N N . PRO A 1 124 ? 24.515 11.667 -41.265 1.00 54.81 124 PRO A N 1
ATOM 980 C CA . PRO A 1 124 ? 23.355 12.293 -41.875 1.00 54.81 124 PRO A CA 1
ATOM 981 C C . PRO A 1 124 ? 23.643 12.503 -43.364 1.00 54.81 124 PRO A C 1
ATOM 983 O O . PRO A 1 124 ? 24.672 13.056 -43.755 1.00 54.81 124 PRO A O 1
ATOM 986 N N . ASP A 1 125 ? 22.740 12.007 -44.204 1.00 64.94 125 ASP A N 1
ATOM 987 C CA . ASP A 1 125 ? 22.841 12.093 -45.653 1.00 64.94 125 ASP A CA 1
ATOM 988 C C . ASP A 1 125 ? 22.902 13.565 -46.099 1.00 64.94 125 ASP A C 1
ATOM 990 O O . ASP A 1 125 ? 21.905 14.295 -46.079 1.00 64.94 125 ASP A O 1
ATOM 994 N N . SER A 1 126 ? 24.102 13.996 -46.504 1.00 60.25 126 SER A N 1
ATOM 995 C CA . SER A 1 126 ? 24.411 15.350 -46.992 1.00 60.25 126 SER A CA 1
ATOM 996 C C . SER A 1 126 ? 23.526 15.808 -48.162 1.00 60.25 126 SER A C 1
ATOM 998 O O . SER A 1 126 ? 23.476 17.000 -48.478 1.00 60.25 126 SER A O 1
ATOM 1000 N N . SER A 1 127 ? 22.819 14.882 -48.821 1.00 58.91 127 SER A N 1
ATOM 1001 C CA . SER A 1 127 ? 21.856 15.196 -49.873 1.00 58.91 127 SER A CA 1
ATOM 1002 C C . SER A 1 127 ? 20.521 15.720 -49.314 1.00 58.91 127 SER A C 1
ATOM 1004 O O . SER A 1 127 ? 19.949 16.646 -49.891 1.00 58.91 127 SER A O 1
ATOM 1006 N N . ARG A 1 128 ? 20.067 15.253 -48.138 1.00 64.06 128 ARG A N 1
ATOM 1007 C CA . ARG A 1 128 ? 18.870 15.787 -47.451 1.00 64.06 128 ARG A CA 1
ATOM 1008 C C . ARG A 1 128 ? 19.100 17.181 -46.874 1.00 64.06 128 ARG A C 1
ATOM 1010 O O . ARG A 1 128 ? 18.163 17.974 -46.817 1.00 64.06 128 ARG A O 1
ATOM 1017 N N . GLN A 1 129 ? 20.331 17.486 -46.470 1.00 64.94 129 GLN A N 1
ATOM 1018 C CA . GLN A 1 129 ? 20.703 18.796 -45.934 1.00 64.94 129 GLN A CA 1
ATOM 1019 C C . GLN A 1 129 ? 20.770 19.855 -47.046 1.00 64.94 129 GLN A C 1
ATOM 1021 O O . GLN A 1 129 ? 20.110 20.884 -46.934 1.00 64.94 129 GLN A O 1
ATOM 1026 N N . ARG A 1 130 ? 21.395 19.533 -48.191 1.00 64.06 130 ARG A N 1
ATOM 1027 C CA . ARG A 1 130 ? 21.382 20.396 -49.391 1.00 64.06 130 ARG A CA 1
ATOM 1028 C C . ARG A 1 130 ? 19.983 20.653 -49.947 1.00 64.06 130 ARG A C 1
ATOM 1030 O O . ARG A 1 130 ? 19.696 21.754 -50.400 1.00 64.06 130 ARG A O 1
ATOM 1037 N N . GLN A 1 131 ? 19.090 19.664 -49.894 1.00 65.31 131 GLN A N 1
ATOM 1038 C CA . GLN A 1 131 ? 17.697 19.857 -50.312 1.00 65.31 131 GLN A CA 1
ATOM 1039 C C . GLN A 1 131 ? 16.908 20.774 -49.366 1.00 65.31 131 GLN A C 1
ATOM 1041 O O . GLN A 1 131 ? 16.003 21.470 -49.826 1.00 65.31 131 GLN A O 1
ATOM 1046 N N . ARG A 1 132 ? 17.225 20.787 -48.064 1.00 66.56 132 ARG A N 1
ATOM 1047 C CA . ARG A 1 132 ? 16.619 21.724 -47.104 1.00 66.56 132 ARG A CA 1
ATOM 1048 C C . ARG A 1 132 ? 17.133 23.145 -47.323 1.00 66.56 132 ARG A C 1
ATOM 1050 O O . ARG A 1 132 ? 16.314 24.045 -47.442 1.00 66.56 132 ARG A O 1
ATOM 1057 N N . GLU A 1 133 ? 18.440 23.313 -47.514 1.00 73.31 133 GLU A N 1
ATOM 1058 C CA . GLU A 1 133 ? 19.050 24.614 -47.836 1.00 73.31 133 GLU A CA 1
ATOM 1059 C C . GLU A 1 133 ? 18.512 25.199 -49.155 1.00 73.31 133 GLU A C 1
ATOM 1061 O O . GLU A 1 133 ? 18.112 26.361 -49.201 1.00 73.31 133 GLU A O 1
ATOM 1066 N N . MET A 1 134 ? 18.403 24.392 -50.221 1.00 73.00 134 MET A N 1
ATOM 1067 C CA . MET A 1 134 ? 17.797 24.833 -51.489 1.00 73.00 134 MET A CA 1
ATOM 1068 C C . MET A 1 134 ? 16.319 25.210 -51.345 1.00 73.00 134 MET A C 1
ATOM 1070 O O . MET A 1 134 ? 15.866 26.140 -52.007 1.00 73.00 134 MET A O 1
ATOM 1074 N N . LYS A 1 135 ? 15.552 24.504 -50.504 1.00 70.69 135 LYS A N 1
ATOM 1075 C CA . LYS A 1 135 ? 14.143 24.845 -50.257 1.00 70.69 135 LYS A CA 1
ATOM 1076 C C . LYS A 1 135 ? 13.998 26.146 -49.470 1.00 70.69 135 LYS A C 1
ATOM 1078 O O . LYS A 1 135 ? 13.124 26.936 -49.807 1.00 70.69 135 LYS A O 1
ATOM 1083 N N . GLU A 1 136 ? 14.853 26.397 -48.483 1.00 77.00 136 GLU A N 1
ATOM 1084 C CA . GLU A 1 136 ? 14.839 27.657 -47.726 1.00 77.00 136 GLU A CA 1
ATOM 1085 C C . GLU A 1 136 ? 15.226 28.862 -48.597 1.00 77.00 136 GLU A C 1
ATOM 1087 O O . GLU A 1 136 ? 14.589 29.910 -48.509 1.00 77.00 136 GLU A O 1
ATOM 1092 N N . LEU A 1 137 ? 16.180 28.695 -49.519 1.00 77.00 137 LEU A N 1
ATOM 1093 C CA . LEU A 1 137 ? 16.563 29.727 -50.492 1.00 77.00 137 LEU A CA 1
ATOM 1094 C C . LEU A 1 137 ? 15.449 30.090 -51.488 1.00 77.00 137 LEU A C 1
ATOM 1096 O O . LEU A 1 137 ? 15.395 31.227 -51.949 1.00 77.00 137 LEU A O 1
ATOM 1100 N N . ILE A 1 138 ? 14.571 29.143 -51.832 1.00 72.19 138 ILE A N 1
ATOM 1101 C CA . ILE A 1 138 ? 13.451 29.380 -52.759 1.00 72.19 138 ILE A CA 1
ATOM 1102 C C . ILE A 1 138 ? 12.270 30.060 -52.054 1.00 72.19 138 ILE A C 1
ATOM 1104 O O . ILE A 1 138 ? 11.553 30.825 -52.684 1.00 72.19 138 ILE A O 1
ATOM 1108 N N . VAL A 1 139 ? 12.058 29.805 -50.760 1.00 70.06 139 VAL A N 1
ATOM 1109 C CA . VAL A 1 139 ? 10.932 30.382 -50.000 1.00 70.06 139 VAL A CA 1
ATOM 1110 C C . VAL A 1 139 ? 11.178 31.845 -49.612 1.00 70.06 139 VAL A C 1
ATOM 1112 O O . VAL A 1 139 ? 10.223 32.583 -49.385 1.00 70.06 139 VAL A O 1
ATOM 1115 N N . HIS A 1 140 ? 12.439 32.278 -49.540 1.00 61.38 140 HIS A N 1
ATOM 1116 C CA . HIS A 1 140 ? 12.807 33.609 -49.050 1.00 61.38 140 HIS A CA 1
ATOM 1117 C C . HIS A 1 140 ? 13.141 34.636 -50.156 1.00 61.38 140 HIS A C 1
ATOM 1119 O O . HIS A 1 140 ? 13.662 35.714 -49.850 1.00 61.38 140 HIS A O 1
ATOM 1125 N N . LYS A 1 141 ? 12.849 34.321 -51.425 1.00 52.19 141 LYS A N 1
ATOM 1126 C CA . LYS A 1 141 ? 13.008 35.206 -52.590 1.00 52.19 141 LYS A CA 1
ATOM 1127 C C . LYS A 1 141 ? 11.661 35.457 -53.257 1.00 52.19 141 LYS A C 1
ATOM 1129 O O . LYS A 1 141 ? 11.451 36.611 -53.687 1.00 52.19 141 LYS A O 1
#

InterPro domains:
  IPR003020 Bicarbonate transporter, eukaryotic [PTHR11453] (1-87)
  IPR011531 Bicarbonate transporter-like, transmembrane domain [PF00955] (2-87)

Foldseek 3Di:
DVQVVQWDWDPDDDVPDDTDTPDGDDDPVVVVVVVVCVVCVVVVVVVVVVDDPVVVVVVVVVVVVVVLVPDPVNVVVVCVVVPPVCVVVVVVCCVVPVCVVVDDPVVNVVVPVPDDDVVCVVDPDPVVVVVVVVVVVVVVD

Sequence (141 aa):
MHVNSLRLYSESSAPGEIPRLLGVKEQRLTGILAHILIGLSVFLTRVIKLVPLPVLIGIFLYMGVVSLLGQQFVQRTALLFTSVKHQLVFMVMIRMFILERIFTRSELASLDDLLPTFKQVVMPDSSRQRQREMKELIVHK